Protein AF-A0A1V5MU77-F1 (afdb_monomer_lite)

Radius of gyration: 19.94 Å; chains: 1; bounding box: 58×26×52 Å

Secondary structure (DSSP, 8-state):
-----EEE---TTT-GGG-PPPS-EEE--HHHHTTT-GGGEEEEEEEE-SSTT--EEEEEEEE-HHHHHHHHHHHHHHHHHHHHHHHHHHHT-

Sequence (93 aa):
MLLEPKEYEMRRDEFPSMNLAEGKQFGLIAQDLEKVFPELVHKVLHPDNMEKGKETMIEFKGIDYISLIPVLIEAIQEQQKEIDALKAQLNSK

pLDDT: mean 91.22, std 9.74, range [54.06, 98.5]

Structure (mmCIF, N/CA/C/O backbone):
data_AF-A0A1V5MU77-F1
#
_entry.id   AF-A0A1V5MU77-F1
#
loop_
_atom_site.group_PDB
_atom_site.id
_atom_site.type_symbol
_atom_site.label_atom_id
_atom_site.label_alt_id
_atom_site.label_comp_id
_atom_site.label_asym_id
_atom_site.label_entity_id
_atom_site.label_seq_id
_atom_site.pdbx_PDB_ins_code
_atom_site.Cartn_x
_atom_site.Cartn_y
_atom_site.Cartn_z
_atom_site.occupancy
_atom_site.B_iso_or_equiv
_atom_site.auth_seq_id
_atom_site.auth_comp_id
_atom_site.auth_asym_id
_atom_site.auth_atom_id
_atom_site.pdbx_PDB_model_num
ATOM 1 N N . MET A 1 1 ? -13.840 7.261 -1.303 1.00 59.75 1 MET A N 1
ATOM 2 C CA . MET A 1 1 ? -12.592 7.155 -0.516 1.00 59.75 1 MET A CA 1
ATOM 3 C C . MET A 1 1 ? -11.439 7.414 -1.469 1.00 59.75 1 MET A C 1
ATOM 5 O O . MET A 1 1 ? -11.574 7.034 -2.621 1.00 59.75 1 MET A O 1
ATOM 9 N N . LEU A 1 2 ? -10.376 8.113 -1.053 1.00 76.25 2 LEU A N 1
ATOM 10 C CA . LEU A 1 2 ? -9.288 8.468 -1.982 1.00 76.25 2 LEU A CA 1
ATOM 11 C C . LEU A 1 2 ? -8.391 7.267 -2.329 1.00 76.25 2 LEU A C 1
ATOM 13 O O . LEU A 1 2 ? -7.800 7.236 -3.401 1.00 76.25 2 LEU A O 1
ATOM 17 N N . LEU A 1 3 ? -8.308 6.284 -1.429 1.00 89.44 3 LEU A N 1
ATOM 18 C CA . LEU A 1 3 ? -7.524 5.067 -1.606 1.00 89.44 3 LEU A CA 1
ATOM 19 C C . LEU A 1 3 ? -8.465 3.883 -1.788 1.00 89.44 3 LEU A C 1
ATOM 21 O O . LEU A 1 3 ? -9.352 3.655 -0.966 1.00 89.44 3 LEU A O 1
ATOM 25 N N . GLU A 1 4 ? -8.256 3.135 -2.864 1.00 92.12 4 GLU A N 1
ATOM 26 C CA . GLU A 1 4 ? -9.038 1.951 -3.199 1.00 92.12 4 GLU A CA 1
ATOM 27 C C . GLU A 1 4 ? -8.086 0.813 -3.572 1.00 92.12 4 GLU A C 1
ATOM 29 O O . GLU A 1 4 ? -7.245 1.013 -4.456 1.00 92.12 4 GLU A O 1
ATOM 34 N N . PRO A 1 5 ? -8.216 -0.376 -2.957 1.00 94.06 5 PRO A N 1
ATOM 35 C CA . PRO A 1 5 ? -7.512 -1.563 -3.417 1.00 94.06 5 PRO A CA 1
ATOM 36 C C . PRO A 1 5 ? -7.819 -1.829 -4.891 1.00 94.06 5 PRO A C 1
ATOM 38 O O . PRO A 1 5 ? -8.975 -1.774 -5.319 1.00 94.06 5 PRO A O 1
ATOM 41 N N . LYS A 1 6 ? -6.780 -2.119 -5.668 1.00 95.00 6 LYS A N 1
ATOM 42 C CA . LYS A 1 6 ? -6.877 -2.477 -7.081 1.00 95.00 6 LYS A CA 1
ATOM 43 C C . LYS A 1 6 ? -6.281 -3.855 -7.303 1.00 95.00 6 LYS A C 1
ATOM 45 O O . LYS A 1 6 ? -5.236 -4.187 -6.746 1.00 95.00 6 LYS A O 1
ATOM 50 N N . GLU A 1 7 ? -6.956 -4.624 -8.144 1.00 96.88 7 GLU A N 1
ATOM 51 C CA . GLU A 1 7 ? -6.398 -5.807 -8.787 1.00 96.88 7 GLU A CA 1
ATOM 52 C C . GLU A 1 7 ? -5.703 -5.362 -10.077 1.00 96.88 7 GLU A C 1
ATOM 54 O O . GLU A 1 7 ? -6.258 -4.553 -10.827 1.00 96.88 7 GLU A O 1
ATOM 59 N N . TYR A 1 8 ? -4.491 -5.846 -10.328 1.00 95.12 8 TYR A N 1
ATOM 60 C CA . TYR A 1 8 ? -3.734 -5.501 -11.529 1.00 95.12 8 TYR A CA 1
ATOM 61 C C . TYR A 1 8 ? -2.793 -6.632 -11.952 1.00 95.12 8 TYR A C 1
ATOM 63 O O . TYR A 1 8 ? -2.451 -7.514 -11.165 1.00 95.12 8 TYR A O 1
ATOM 71 N N . GLU A 1 9 ? -2.349 -6.575 -13.204 1.00 96.81 9 GLU A N 1
ATOM 72 C CA . GLU A 1 9 ? -1.288 -7.423 -13.743 1.00 96.81 9 GLU A CA 1
ATOM 73 C C . GLU A 1 9 ? -0.148 -6.539 -14.250 1.00 96.81 9 GLU A C 1
ATOM 75 O O . GLU A 1 9 ? -0.362 -5.426 -14.744 1.00 96.81 9 GLU A O 1
ATOM 80 N N . MET A 1 10 ? 1.083 -7.016 -14.092 1.00 95.06 10 MET A N 1
ATOM 81 C CA . MET A 1 10 ? 2.263 -6.281 -14.536 1.00 95.06 10 MET A CA 1
ATOM 82 C C . MET A 1 10 ? 2.418 -6.377 -16.056 1.00 95.06 10 MET A C 1
ATOM 84 O O . MET A 1 10 ? 2.253 -7.444 -16.644 1.00 95.06 10 MET A O 1
ATOM 88 N N . ARG A 1 11 ? 2.818 -5.274 -16.697 1.00 93.69 11 ARG A N 1
ATOM 89 C CA . ARG A 1 11 ? 3.078 -5.209 -18.148 1.00 93.69 11 ARG A CA 1
ATOM 90 C C . ARG A 1 11 ? 4.439 -5.815 -18.494 1.00 93.69 11 ARG A C 1
ATOM 92 O O . ARG A 1 11 ? 5.376 -5.112 -18.858 1.00 93.69 11 ARG A O 1
ATOM 99 N N . ARG A 1 12 ? 4.558 -7.130 -18.325 1.00 92.56 12 ARG A N 1
ATOM 100 C CA . ARG A 1 12 ? 5.813 -7.877 -18.513 1.00 92.56 12 ARG A CA 1
ATOM 101 C C . ARG A 1 12 ? 6.314 -7.827 -19.956 1.00 92.56 12 ARG A C 1
ATOM 103 O O . ARG A 1 12 ? 7.518 -7.745 -20.160 1.00 92.56 12 ARG A O 1
ATOM 110 N N . ASP A 1 13 ? 5.396 -7.807 -20.919 1.00 91.19 13 ASP A N 1
ATOM 111 C CA . ASP A 1 13 ? 5.724 -7.725 -22.347 1.00 91.19 13 ASP A CA 1
ATOM 112 C C . ASP A 1 13 ? 6.357 -6.376 -22.722 1.00 91.19 13 ASP A C 1
ATOM 114 O O . ASP A 1 13 ? 7.218 -6.314 -23.596 1.00 91.19 13 ASP A O 1
ATOM 118 N N . GLU A 1 14 ? 5.958 -5.296 -22.039 1.00 89.38 14 GLU A N 1
ATOM 119 C CA . GLU A 1 14 ? 6.512 -3.951 -22.245 1.00 89.38 14 GLU A CA 1
ATOM 120 C C . GLU A 1 14 ? 7.848 -3.756 -21.509 1.00 89.38 14 GLU A C 1
ATOM 122 O O . GLU A 1 14 ? 8.700 -3.005 -21.978 1.00 89.38 14 GLU A O 1
ATOM 127 N N . PHE A 1 15 ? 8.047 -4.441 -20.375 1.00 89.25 15 PHE A N 1
ATOM 128 C CA . PHE A 1 15 ? 9.212 -4.268 -19.497 1.00 89.25 15 PHE A CA 1
ATOM 129 C C . PHE A 1 15 ? 9.886 -5.604 -19.121 1.00 89.25 15 PHE A C 1
ATOM 131 O O . PHE A 1 15 ? 9.958 -5.961 -17.938 1.00 89.25 15 PHE A O 1
ATOM 138 N N . PRO A 1 16 ? 10.415 -6.363 -20.099 1.00 87.50 16 PRO A N 1
ATOM 139 C CA . PRO A 1 16 ? 10.981 -7.692 -19.859 1.00 87.50 16 PRO A CA 1
ATOM 140 C C . PRO A 1 16 ? 12.265 -7.664 -19.009 1.00 87.50 16 PRO A C 1
ATOM 142 O O . PRO A 1 16 ? 12.589 -8.652 -18.352 1.00 87.50 16 PRO A O 1
ATOM 145 N N . SER A 1 17 ? 12.985 -6.537 -18.981 1.00 86.56 17 SER A N 1
ATOM 146 C CA . SER A 1 17 ? 14.223 -6.332 -18.211 1.00 86.56 17 SER A CA 1
ATOM 147 C C . SER A 1 17 ? 13.992 -6.192 -16.700 1.00 86.56 17 SER A C 1
ATOM 149 O O . SER A 1 17 ? 14.909 -6.429 -15.917 1.00 86.56 17 SER A O 1
ATOM 151 N N . MET A 1 18 ? 12.765 -5.865 -16.278 1.00 86.75 18 MET A N 1
ATOM 152 C CA . MET A 1 18 ? 12.442 -5.513 -14.890 1.00 86.75 18 MET A CA 1
ATOM 153 C C . MET A 1 18 ? 12.126 -6.712 -13.981 1.00 86.75 18 MET A C 1
ATOM 155 O O . MET A 1 18 ? 11.888 -6.519 -12.789 1.00 86.75 18 MET A O 1
ATOM 159 N N . ASN A 1 19 ? 12.090 -7.939 -14.518 1.00 88.62 19 ASN A N 1
ATOM 160 C CA . ASN A 1 19 ? 11.739 -9.163 -13.779 1.00 88.62 19 ASN A CA 1
ATOM 161 C C . ASN A 1 19 ? 10.452 -9.015 -12.933 1.00 88.62 19 ASN A C 1
ATOM 163 O O . ASN A 1 19 ? 10.400 -9.391 -11.761 1.00 88.62 19 ASN A O 1
ATOM 167 N N . LEU A 1 20 ? 9.420 -8.404 -13.524 1.00 92.31 20 LEU A N 1
ATOM 168 C CA . LEU A 1 20 ? 8.162 -8.116 -12.837 1.00 92.31 20 LEU A CA 1
ATOM 169 C C . LEU A 1 20 ? 7.408 -9.405 -12.479 1.00 92.31 20 LEU A C 1
ATOM 171 O O . LEU A 1 20 ? 7.451 -10.394 -13.220 1.00 92.31 20 LEU A O 1
ATOM 175 N N . ALA A 1 21 ? 6.683 -9.350 -11.358 1.00 92.94 21 ALA A N 1
ATOM 176 C CA . ALA A 1 21 ? 5.872 -10.451 -10.851 1.00 92.94 21 ALA A CA 1
ATOM 177 C C . ALA A 1 21 ? 4.830 -10.932 -11.875 1.00 92.94 21 ALA A C 1
ATOM 179 O O . ALA A 1 21 ? 4.277 -10.145 -12.646 1.00 92.94 21 ALA A O 1
ATOM 180 N N . GLU A 1 22 ? 4.5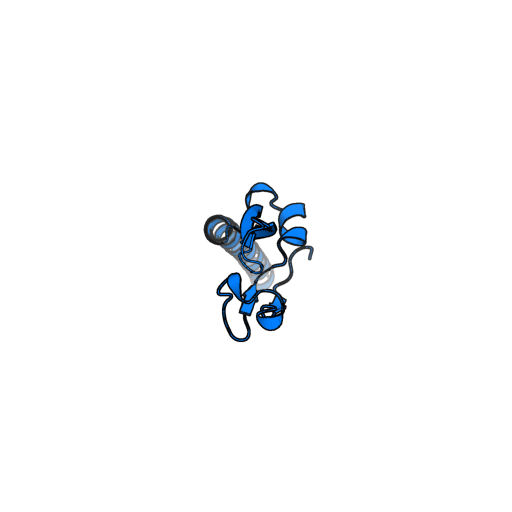65 -12.237 -11.861 1.00 93.69 22 GLU A N 1
ATOM 181 C CA . GLU A 1 22 ? 3.577 -12.884 -12.722 1.00 93.69 22 GLU A CA 1
ATOM 182 C C . GLU A 1 22 ? 2.205 -12.982 -12.050 1.00 93.69 22 GLU A C 1
ATOM 184 O O . GLU A 1 22 ? 2.096 -13.110 -10.829 1.00 93.69 22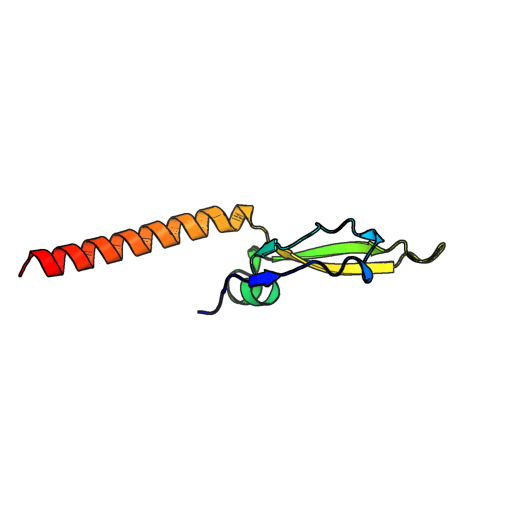 GLU A O 1
ATOM 189 N N . GLY A 1 23 ? 1.157 -12.970 -12.874 1.00 95.56 23 GLY A N 1
ATOM 190 C CA . GLY A 1 23 ? -0.220 -13.160 -12.441 1.00 95.56 23 GLY A CA 1
ATOM 191 C C . GLY A 1 23 ? -0.821 -11.944 -11.742 1.00 95.56 23 GLY A C 1
ATOM 192 O O . GLY A 1 23 ? -0.221 -10.870 -11.649 1.00 95.56 23 GLY A O 1
ATOM 193 N N . LYS A 1 24 ? -2.044 -12.139 -11.252 1.00 96.75 24 LYS A N 1
ATOM 194 C CA . LYS A 1 24 ? -2.846 -11.102 -10.605 1.00 96.75 24 LYS A CA 1
ATOM 195 C C . LYS A 1 24 ? -2.259 -10.701 -9.261 1.00 96.75 24 LYS A C 1
ATOM 197 O O . LYS A 1 24 ? -1.985 -11.549 -8.414 1.00 96.75 24 LYS A O 1
ATOM 202 N N . GLN A 1 25 ? -2.120 -9.399 -9.069 1.00 95.56 25 GLN A N 1
ATOM 203 C CA . GLN A 1 25 ? -1.631 -8.774 -7.850 1.00 95.56 25 GLN A CA 1
ATOM 204 C C . GLN A 1 25 ? -2.715 -7.864 -7.270 1.00 95.56 25 GLN A C 1
ATOM 206 O O . GLN A 1 25 ? -3.567 -7.349 -7.994 1.00 95.56 25 GLN A O 1
ATOM 211 N N . PHE A 1 26 ? -2.647 -7.632 -5.961 1.00 95.69 26 PHE A N 1
ATOM 212 C CA . PHE A 1 26 ? -3.484 -6.661 -5.265 1.00 95.69 26 PHE A CA 1
ATOM 213 C C . PHE A 1 26 ? -2.604 -5.581 -4.654 1.00 95.69 26 PHE A C 1
ATOM 215 O O . PHE A 1 26 ? -1.537 -5.867 -4.111 1.00 95.69 26 PHE A O 1
ATOM 222 N N . GLY A 1 27 ? -3.044 -4.332 -4.728 1.00 94.88 27 GLY A N 1
ATOM 223 C CA . GLY A 1 27 ? -2.308 -3.221 -4.142 1.00 94.88 27 GLY A CA 1
ATOM 224 C C . GLY A 1 27 ? -3.031 -1.897 -4.302 1.00 94.88 27 GLY A C 1
ATOM 225 O O . GLY A 1 27 ? -4.246 -1.850 -4.481 1.00 94.88 27 GLY A O 1
ATOM 226 N N . LEU A 1 28 ? -2.264 -0.818 -4.228 1.00 95.81 28 LEU A N 1
ATOM 227 C CA . LEU A 1 28 ? -2.732 0.552 -4.398 1.00 95.81 28 LEU A CA 1
ATOM 228 C C . LEU A 1 28 ? -2.016 1.222 -5.572 1.00 95.81 28 LEU A C 1
ATOM 230 O O . LEU A 1 28 ? -0.936 0.804 -5.991 1.00 95.81 28 LEU A O 1
ATOM 234 N N . ILE A 1 29 ? -2.614 2.302 -6.074 1.00 95.88 29 ILE A N 1
ATOM 235 C CA . ILE A 1 29 ? -1.993 3.169 -7.074 1.00 95.88 29 ILE A CA 1
ATOM 236 C C . ILE A 1 29 ? -1.114 4.195 -6.359 1.00 95.88 29 ILE A C 1
ATOM 238 O O . ILE A 1 29 ? -1.603 4.990 -5.556 1.00 95.88 29 ILE A O 1
ATOM 242 N N . ALA A 1 30 ? 0.184 4.201 -6.668 1.00 96.69 30 ALA A N 1
ATOM 243 C CA . ALA A 1 30 ? 1.160 5.055 -5.987 1.00 96.69 30 ALA A CA 1
ATOM 244 C C . ALA A 1 30 ? 0.817 6.551 -6.099 1.00 96.69 30 ALA A C 1
ATOM 246 O O . ALA A 1 30 ? 0.975 7.294 -5.142 1.00 96.69 30 ALA A O 1
ATOM 247 N N . GLN A 1 31 ? 0.290 6.995 -7.241 1.00 95.94 31 GLN A N 1
ATOM 248 C CA . GLN A 1 31 ? -0.117 8.384 -7.473 1.00 95.94 31 GLN A CA 1
ATOM 249 C C . GLN A 1 31 ? -1.330 8.804 -6.635 1.00 95.94 31 GLN A C 1
ATOM 251 O O . GLN A 1 31 ? -1.486 9.989 -6.351 1.00 95.94 31 GLN A O 1
ATOM 256 N N . ASP A 1 32 ? -2.200 7.864 -6.263 1.00 95.94 32 ASP A N 1
ATOM 257 C CA . ASP A 1 32 ? -3.325 8.150 -5.373 1.00 95.94 32 ASP A CA 1
ATOM 258 C C . ASP A 1 32 ? -2.879 8.129 -3.914 1.00 95.94 32 ASP A C 1
ATOM 260 O O . ASP A 1 32 ? -3.275 9.009 -3.151 1.00 95.94 32 ASP A O 1
ATOM 264 N N . LEU A 1 33 ? -1.986 7.199 -3.551 1.00 95.38 33 LEU A N 1
ATOM 265 C CA . LEU A 1 33 ? -1.374 7.167 -2.224 1.00 95.38 33 LEU A CA 1
ATOM 266 C C . LEU A 1 33 ? -0.570 8.433 -1.932 1.00 95.38 33 LEU A C 1
ATOM 268 O O . LEU A 1 33 ? -0.711 8.996 -0.855 1.00 95.38 33 LEU A O 1
ATOM 272 N N . GLU A 1 34 ? 0.192 8.935 -2.903 1.00 96.25 34 GLU A N 1
ATOM 273 C CA . GLU A 1 34 ? 1.020 10.137 -2.753 1.00 96.25 34 GLU A CA 1
ATOM 274 C C . GLU A 1 34 ? 0.200 11.391 -2.405 1.00 96.25 34 GLU A C 1
ATOM 276 O O . GLU A 1 34 ? 0.705 12.299 -1.752 1.00 96.25 34 GLU A O 1
ATOM 281 N N . LYS A 1 35 ? -1.081 11.447 -2.795 1.00 95.56 35 LYS A N 1
ATOM 282 C CA . LYS A 1 35 ? -1.975 12.565 -2.444 1.00 95.56 35 LYS A CA 1
ATOM 283 C C . LYS A 1 35 ? -2.356 12.579 -0.961 1.00 95.56 35 LYS A C 1
ATOM 285 O O . LYS A 1 35 ? -2.812 13.612 -0.480 1.00 95.56 35 LYS A O 1
ATOM 290 N N . VAL A 1 36 ? -2.228 11.443 -0.269 1.00 94.56 36 VAL A N 1
ATOM 291 C CA . VAL A 1 36 ? -2.597 11.275 1.149 1.00 94.56 36 VAL A CA 1
ATOM 292 C C . VAL A 1 36 ? -1.359 11.124 2.027 1.00 94.56 36 VAL A C 1
ATOM 294 O O . VAL A 1 36 ? -1.251 11.805 3.038 1.00 94.56 36 VAL A O 1
ATOM 297 N N . PHE A 1 37 ? -0.439 10.255 1.612 1.00 95.00 37 PHE A N 1
ATOM 298 C CA . PHE A 1 37 ? 0.787 9.881 2.311 1.00 95.00 37 PHE A CA 1
ATOM 299 C C . PHE A 1 37 ? 1.981 9.984 1.344 1.00 95.00 37 PHE A C 1
ATOM 301 O O . PHE A 1 37 ? 2.502 8.958 0.887 1.00 95.00 37 PHE A O 1
ATOM 308 N N . PRO A 1 38 ? 2.391 11.205 0.949 1.00 96.06 38 PRO A N 1
ATOM 309 C CA . PRO A 1 38 ? 3.508 11.410 0.023 1.00 96.06 38 PRO A CA 1
ATOM 310 C C . PRO A 1 38 ? 4.811 10.761 0.504 1.00 96.06 38 PRO A C 1
ATOM 312 O O . PRO A 1 38 ? 5.602 10.297 -0.310 1.00 96.06 38 PRO A O 1
ATOM 315 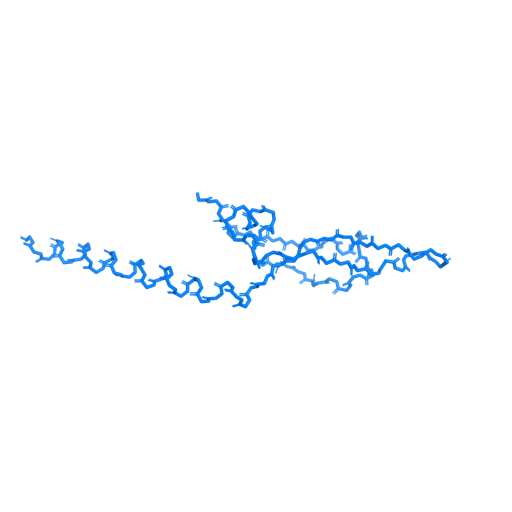N N . GLU A 1 39 ? 5.021 10.673 1.815 1.00 96.69 39 GLU A N 1
ATOM 316 C CA . GLU A 1 39 ? 6.174 10.037 2.452 1.00 96.69 39 GLU A CA 1
ATOM 317 C C . GLU A 1 39 ? 6.235 8.515 2.261 1.00 96.69 39 GLU A C 1
ATOM 319 O O . GLU A 1 39 ? 7.311 7.931 2.367 1.00 96.69 39 GLU A O 1
ATOM 324 N N . LEU A 1 40 ? 5.106 7.872 1.939 1.00 96.81 40 LEU A N 1
ATOM 325 C CA . LEU A 1 40 ? 5.032 6.434 1.661 1.00 96.81 40 LEU A CA 1
ATOM 326 C C . LEU A 1 40 ? 5.260 6.107 0.182 1.00 96.81 40 LEU A C 1
ATOM 328 O O . LEU A 1 40 ? 5.173 4.942 -0.215 1.00 96.81 40 LEU A O 1
ATOM 332 N N . VAL A 1 41 ? 5.540 7.112 -0.650 1.00 97.62 41 VAL A N 1
ATOM 333 C CA . VAL A 1 41 ? 5.757 6.950 -2.087 1.00 97.62 41 VAL A CA 1
ATOM 334 C C . VAL A 1 41 ? 7.148 7.439 -2.454 1.00 97.62 41 VAL A C 1
ATOM 336 O O . VAL A 1 41 ? 7.544 8.559 -2.148 1.00 97.62 41 VAL A O 1
ATOM 339 N N . HIS A 1 42 ? 7.904 6.595 -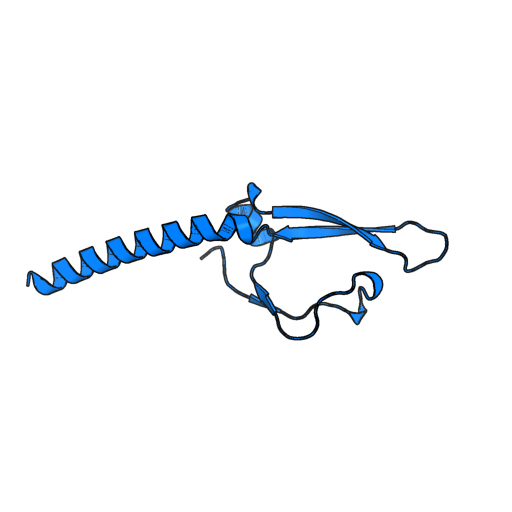3.149 1.00 97.00 42 HIS A N 1
ATOM 340 C CA . HIS A 1 42 ? 9.268 6.907 -3.554 1.00 97.00 42 HIS A CA 1
ATOM 341 C C . HIS A 1 42 ? 9.447 6.741 -5.058 1.00 97.00 42 HIS A C 1
ATOM 343 O O . HIS A 1 42 ? 8.834 5.890 -5.704 1.00 97.00 42 HIS A O 1
ATOM 349 N N . LYS A 1 43 ? 10.315 7.572 -5.628 1.00 96.94 43 LYS A N 1
ATOM 350 C CA . LYS A 1 43 ? 10.742 7.436 -7.018 1.00 96.94 43 LYS A CA 1
ATOM 351 C C . LYS A 1 43 ? 11.785 6.331 -7.117 1.00 96.94 43 LYS A C 1
ATOM 353 O O . LYS A 1 43 ? 12.751 6.325 -6.357 1.00 96.94 43 LYS A O 1
ATOM 358 N N . VAL A 1 44 ? 11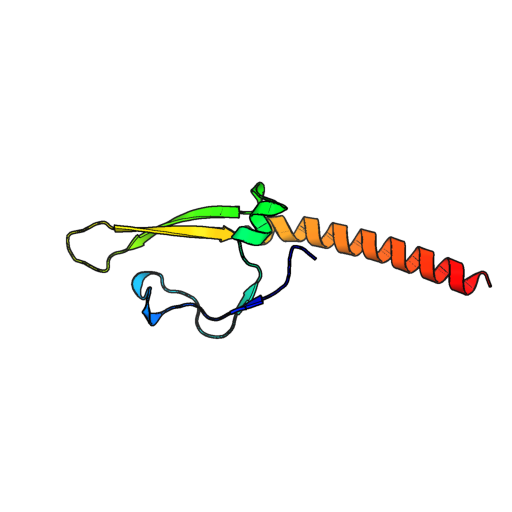.600 5.430 -8.069 1.00 93.62 44 VAL A N 1
ATOM 359 C CA . VAL A 1 44 ? 12.527 4.345 -8.385 1.00 93.62 44 VAL A CA 1
ATOM 360 C C . VAL A 1 44 ? 13.067 4.575 -9.787 1.00 93.62 44 VAL A C 1
ATOM 362 O O . VAL A 1 44 ? 12.305 4.858 -10.710 1.00 93.62 44 VAL A O 1
ATOM 365 N N . LEU A 1 45 ? 14.383 4.446 -9.934 1.00 91.44 45 LEU A N 1
ATOM 366 C CA . LEU A 1 45 ? 15.070 4.445 -11.219 1.00 91.44 45 LEU A CA 1
ATOM 367 C C . LEU A 1 45 ? 15.618 3.042 -11.455 1.00 91.44 45 LEU A C 1
ATOM 369 O O . LEU A 1 45 ? 16.415 2.551 -10.653 1.00 91.44 45 LEU A O 1
ATOM 373 N N . HIS A 1 46 ? 15.184 2.397 -12.532 1.00 88.12 46 HIS A N 1
ATOM 374 C CA . HIS A 1 46 ? 15.643 1.064 -12.900 1.00 88.12 46 HIS A CA 1
ATOM 375 C C . HIS A 1 46 ? 16.401 1.103 -14.231 1.00 88.12 46 HIS A C 1
ATOM 377 O O . HIS A 1 46 ? 15.891 1.701 -15.180 1.00 88.12 46 HIS A O 1
ATOM 383 N N . PRO A 1 47 ? 17.589 0.480 -14.325 1.00 87.12 47 PRO A N 1
ATOM 384 C CA . PRO A 1 47 ? 18.316 0.376 -15.583 1.00 87.12 47 PRO A CA 1
ATOM 385 C C . PRO A 1 47 ? 17.514 -0.416 -16.606 1.00 87.12 47 PRO A C 1
ATOM 387 O O . PRO A 1 47 ? 17.089 -1.538 -16.339 1.00 87.12 47 PRO A O 1
ATOM 390 N N . ASP A 1 48 ? 17.349 0.150 -17.791 1.00 82.88 48 ASP A N 1
ATOM 391 C CA . ASP A 1 48 ? 16.699 -0.512 -18.906 1.00 82.88 48 ASP A CA 1
ATOM 392 C C . ASP A 1 48 ? 17.729 -0.910 -19.955 1.00 82.88 48 ASP A C 1
ATOM 394 O O . ASP A 1 48 ? 18.182 -0.099 -20.761 1.00 82.88 48 ASP A O 1
ATOM 398 N N . ASN A 1 49 ? 18.116 -2.183 -19.918 1.00 74.00 49 ASN A N 1
ATOM 399 C CA . ASN A 1 49 ? 19.182 -2.745 -20.747 1.00 74.00 49 ASN A CA 1
ATOM 400 C C . ASN A 1 49 ? 18.655 -3.332 -22.070 1.00 74.00 49 ASN A C 1
ATOM 402 O O . ASN A 1 49 ? 19.191 -4.324 -22.568 1.00 74.00 49 ASN A O 1
ATOM 406 N N . MET A 1 50 ? 17.588 -2.751 -22.626 1.00 68.69 50 MET A N 1
ATOM 407 C CA . MET A 1 50 ? 16.938 -3.235 -23.853 1.00 68.69 50 MET A CA 1
ATOM 408 C C . MET A 1 50 ? 17.820 -3.060 -25.105 1.00 68.69 50 MET A C 1
ATOM 410 O O . MET A 1 50 ? 17.757 -3.891 -26.010 1.00 68.69 50 MET A O 1
ATOM 414 N N . GLU A 1 51 ? 18.698 -2.047 -25.156 1.00 66.75 51 GLU A N 1
ATOM 415 C CA . GLU A 1 51 ? 19.642 -1.830 -26.267 1.00 66.75 51 GLU A CA 1
ATOM 416 C C . GLU A 1 51 ? 21.111 -1.844 -25.803 1.00 66.75 51 GLU A C 1
ATOM 418 O O . GLU A 1 51 ? 21.528 -1.064 -24.945 1.00 66.75 51 GLU A O 1
ATOM 423 N N . LYS A 1 52 ? 21.950 -2.687 -26.428 1.00 63.19 52 LYS A N 1
ATOM 424 C CA . LYS A 1 52 ? 23.403 -2.702 -26.177 1.00 63.19 52 LYS A CA 1
ATOM 425 C C . LYS A 1 52 ? 24.024 -1.355 -26.564 1.00 63.19 52 LYS A C 1
ATOM 427 O O . LYS A 1 52 ? 24.125 -1.041 -27.747 1.00 63.19 52 LYS A O 1
ATOM 432 N N . GLY A 1 53 ? 24.498 -0.607 -25.567 1.00 65.06 53 GLY A N 1
ATOM 433 C CA . GLY A 1 53 ? 25.232 0.651 -25.751 1.00 65.06 53 GLY A CA 1
ATOM 434 C C . GLY A 1 53 ? 24.448 1.924 -25.417 1.00 65.06 53 GLY A C 1
ATOM 435 O O . GLY A 1 53 ? 25.029 3.004 -25.504 1.00 65.06 53 GLY A O 1
ATOM 436 N N . LYS A 1 54 ? 23.176 1.822 -25.006 1.00 64.94 54 LYS A N 1
ATOM 437 C CA . LYS A 1 54 ? 22.436 2.927 -24.379 1.00 64.94 54 LYS A CA 1
ATOM 438 C C . LYS A 1 54 ? 22.043 2.541 -22.960 1.00 64.94 54 LYS A C 1
ATOM 440 O O . LYS A 1 54 ? 21.307 1.585 -22.760 1.00 64.94 54 LYS A O 1
ATOM 445 N N . GLU A 1 55 ? 22.513 3.312 -21.988 1.00 69.38 55 GLU A N 1
ATOM 446 C CA . GLU A 1 55 ? 22.011 3.243 -20.618 1.00 69.38 55 GLU A CA 1
ATOM 447 C C . GLU A 1 55 ? 20.744 4.098 -20.532 1.00 69.38 55 GLU A C 1
ATOM 449 O O . GLU A 1 55 ? 20.799 5.315 -20.353 1.00 69.38 55 GLU A O 1
ATOM 454 N N . THR A 1 56 ? 19.589 3.472 -20.741 1.00 81.25 56 THR A N 1
ATOM 455 C CA . THR A 1 56 ? 18.288 4.093 -20.471 1.00 81.25 56 THR A CA 1
ATOM 456 C C . THR A 1 56 ? 17.831 3.756 -19.058 1.00 81.25 56 THR A C 1
ATOM 458 O O . THR A 1 56 ? 18.159 2.697 -18.534 1.00 81.25 56 THR A O 1
ATOM 461 N N . MET A 1 57 ? 17.091 4.663 -18.419 1.00 86.88 57 MET A N 1
ATOM 462 C CA . MET A 1 57 ? 16.536 4.461 -17.079 1.00 86.88 57 MET A CA 1
ATOM 463 C C . MET A 1 57 ? 15.014 4.555 -17.151 1.00 86.88 57 MET A C 1
ATOM 465 O O . MET A 1 57 ? 14.481 5.514 -17.710 1.00 86.88 57 MET A O 1
ATOM 469 N N . ILE A 1 58 ? 14.320 3.589 -16.557 1.00 89.50 58 ILE A N 1
ATOM 470 C CA . ILE A 1 58 ? 12.874 3.639 -16.343 1.00 89.50 58 ILE A CA 1
ATOM 471 C C . ILE A 1 58 ? 12.627 4.280 -14.977 1.00 89.50 58 ILE A C 1
ATOM 473 O O . ILE A 1 58 ? 13.051 3.746 -13.950 1.00 89.50 58 ILE A O 1
ATOM 477 N N . GLU A 1 59 ? 11.934 5.421 -14.963 1.00 92.94 59 GLU A N 1
ATOM 478 C CA . GLU A 1 59 ? 11.433 6.050 -13.737 1.00 92.94 59 GLU A CA 1
ATOM 479 C C . GLU A 1 59 ? 10.003 5.577 -13.449 1.00 92.94 59 GLU A C 1
ATOM 481 O O . GLU A 1 59 ? 9.126 5.638 -14.312 1.00 92.94 59 GLU A O 1
ATOM 486 N N . PHE A 1 60 ? 9.748 5.141 -12.218 1.00 93.94 60 PHE A N 1
ATOM 487 C CA . PHE A 1 60 ? 8.406 4.817 -11.733 1.00 93.94 60 PHE A CA 1
ATOM 488 C C . PHE A 1 60 ? 8.259 5.141 -10.244 1.00 93.94 60 PHE A C 1
ATOM 490 O O . PHE A 1 60 ? 9.224 5.485 -9.564 1.00 93.94 60 PHE A O 1
ATOM 497 N N . LYS A 1 61 ? 7.028 5.063 -9.730 1.00 96.94 61 LYS A N 1
ATOM 498 C CA . LYS A 1 61 ? 6.726 5.274 -8.309 1.00 96.94 61 LYS A CA 1
ATOM 499 C C . LYS A 1 61 ? 6.509 3.937 -7.609 1.00 96.94 61 LYS A C 1
ATOM 501 O O . LYS A 1 61 ? 5.693 3.137 -8.062 1.00 96.94 61 LYS A O 1
ATOM 506 N N . GLY A 1 62 ? 7.230 3.724 -6.516 1.00 95.75 62 GLY A N 1
ATOM 507 C CA . GLY A 1 62 ? 7.065 2.608 -5.592 1.00 95.75 62 GLY A CA 1
ATOM 508 C C . GLY A 1 62 ? 6.330 3.037 -4.324 1.00 95.75 62 GLY A C 1
ATOM 509 O O . GLY A 1 62 ? 6.327 4.214 -3.966 1.00 95.75 62 GLY A O 1
ATOM 510 N N . ILE A 1 63 ? 5.710 2.070 -3.649 1.00 96.94 63 ILE A N 1
ATOM 511 C CA . ILE A 1 63 ? 5.010 2.261 -2.372 1.00 96.94 63 ILE A CA 1
ATOM 512 C C . ILE A 1 63 ? 5.803 1.562 -1.265 1.00 96.94 63 ILE A C 1
ATOM 514 O O . ILE A 1 63 ? 6.191 0.403 -1.428 1.00 96.94 63 ILE A O 1
ATOM 518 N N . ASP A 1 64 ? 6.002 2.234 -0.133 1.00 97.12 64 ASP A N 1
ATOM 519 C CA . ASP A 1 64 ? 6.474 1.612 1.105 1.00 97.12 64 ASP A CA 1
ATOM 520 C C . ASP A 1 64 ? 5.299 0.979 1.868 1.00 97.12 64 ASP A C 1
ATOM 522 O O . ASP A 1 64 ? 4.685 1.571 2.760 1.00 97.12 64 ASP A O 1
ATOM 526 N N . TYR A 1 65 ? 4.975 -0.261 1.498 1.00 95.44 65 TYR A N 1
ATOM 527 C CA . TYR A 1 65 ? 3.915 -1.021 2.161 1.00 95.44 65 TYR A CA 1
ATOM 528 C C . TYR A 1 65 ? 4.245 -1.374 3.613 1.00 95.44 65 TYR A C 1
ATOM 530 O O . TYR A 1 65 ? 3.319 -1.593 4.389 1.00 95.44 65 TYR A O 1
ATOM 538 N N . ILE A 1 66 ? 5.525 -1.430 3.998 1.00 97.25 66 ILE A N 1
ATOM 539 C CA . ILE A 1 66 ? 5.913 -1.768 5.372 1.00 97.25 66 ILE A CA 1
ATOM 540 C C . ILE A 1 66 ? 5.504 -0.629 6.302 1.00 97.25 66 ILE A C 1
ATOM 542 O O . ILE A 1 66 ? 4.857 -0.871 7.320 1.00 97.25 66 ILE A O 1
ATOM 546 N N . SER A 1 67 ? 5.808 0.609 5.915 1.00 96.62 67 SER A N 1
ATOM 547 C CA . SER A 1 67 ? 5.424 1.797 6.681 1.00 96.62 67 SER A CA 1
ATOM 548 C C . SER A 1 67 ? 3.917 2.084 6.634 1.00 96.62 67 SER A C 1
ATOM 550 O O . SER A 1 67 ? 3.393 2.731 7.537 1.00 96.62 67 SER A O 1
ATOM 552 N N . LEU A 1 68 ? 3.184 1.542 5.654 1.00 95.62 68 LEU A N 1
ATOM 553 C CA . LEU A 1 68 ? 1.719 1.621 5.617 1.00 95.62 68 LEU A CA 1
ATOM 554 C C . LEU A 1 68 ? 1.038 0.735 6.682 1.00 95.62 68 LEU A C 1
ATOM 556 O O . LEU A 1 68 ? -0.045 1.071 7.157 1.00 95.62 68 LEU A O 1
ATOM 560 N N . ILE A 1 69 ? 1.655 -0.380 7.091 1.00 96.31 69 ILE A N 1
ATOM 561 C CA . ILE A 1 69 ? 1.087 -1.315 8.084 1.00 96.31 69 ILE A CA 1
ATOM 562 C C . ILE A 1 69 ? 0.696 -0.629 9.407 1.00 96.31 69 ILE A C 1
ATOM 564 O O . ILE A 1 69 ? -0.450 -0.810 9.823 1.00 96.31 69 ILE A O 1
ATOM 568 N N . PRO A 1 70 ? 1.566 0.144 10.093 1.00 97.12 70 PRO A N 1
ATOM 569 C CA . PRO A 1 70 ? 1.188 0.799 11.347 1.00 97.12 70 PRO A CA 1
ATOM 570 C C . PRO A 1 70 ? 0.020 1.782 11.184 1.00 97.12 70 PRO A C 1
ATOM 572 O O . PRO A 1 70 ? -0.846 1.821 12.055 1.00 97.12 70 PRO A O 1
ATOM 575 N N . VAL A 1 71 ? -0.065 2.494 10.055 1.00 94.62 71 VAL A N 1
ATOM 576 C CA . VAL A 1 71 ? -1.195 3.392 9.743 1.00 94.62 71 VAL A CA 1
ATOM 577 C C . VAL A 1 71 ? -2.504 2.602 9.641 1.00 94.62 71 VAL A C 1
ATOM 579 O O . VAL A 1 71 ? -3.528 3.001 10.191 1.00 94.62 71 VAL A O 1
ATOM 582 N N . LEU A 1 72 ? -2.477 1.439 8.982 1.00 94.56 72 LEU A N 1
ATOM 583 C CA . LEU A 1 72 ? -3.648 0.563 8.885 1.00 94.56 72 LEU A CA 1
ATOM 584 C C . LEU A 1 72 ? -4.048 -0.030 10.243 1.00 94.56 72 LEU A C 1
ATOM 586 O O . LEU A 1 72 ? -5.238 -0.176 10.514 1.00 94.56 72 LEU A O 1
ATOM 590 N N . ILE A 1 73 ? -3.078 -0.358 11.104 1.00 97.94 73 ILE A N 1
ATOM 591 C CA . ILE A 1 73 ? -3.350 -0.832 12.469 1.00 97.94 73 ILE A CA 1
ATOM 592 C C . ILE A 1 73 ? -4.090 0.248 13.267 1.00 97.94 73 ILE A C 1
ATOM 594 O O . ILE A 1 73 ? -5.090 -0.066 13.912 1.00 97.94 73 ILE A O 1
ATOM 598 N N . GLU A 1 74 ? -3.637 1.501 13.208 1.00 97.38 74 GLU A N 1
ATOM 599 C CA . GLU A 1 74 ? -4.308 2.626 13.870 1.00 97.38 74 GLU A CA 1
ATOM 600 C C . GLU A 1 74 ? -5.727 2.831 13.326 1.00 97.38 74 GLU A C 1
ATOM 602 O O . GLU A 1 74 ? -6.678 2.871 14.107 1.00 97.38 74 GLU A O 1
ATOM 607 N N . ALA A 1 75 ? -5.901 2.820 12.001 1.00 95.75 75 ALA A N 1
ATOM 608 C CA . ALA A 1 75 ? -7.216 2.945 11.376 1.00 95.75 75 ALA A CA 1
ATOM 609 C C . ALA A 1 75 ? -8.198 1.846 11.832 1.00 95.75 75 ALA A C 1
ATOM 611 O O . ALA A 1 75 ? -9.367 2.124 12.098 1.00 95.75 75 ALA A O 1
ATOM 612 N N . ILE A 1 76 ? -7.736 0.596 11.973 1.00 97.88 76 ILE A N 1
ATOM 613 C CA . ILE A 1 76 ? -8.559 -0.509 12.495 1.00 97.88 76 ILE A CA 1
ATOM 614 C C . ILE A 1 76 ? -8.927 -0.271 13.966 1.00 97.88 76 ILE A C 1
ATOM 616 O O . ILE A 1 76 ? -10.060 -0.540 14.368 1.00 97.88 76 ILE A O 1
ATOM 620 N N . GLN A 1 77 ? -8.001 0.237 14.782 1.00 98.38 77 GLN A N 1
ATOM 621 C CA . GLN A 1 77 ? -8.278 0.550 16.187 1.00 98.38 77 GLN A CA 1
ATOM 622 C C . GLN A 1 77 ? -9.304 1.679 16.332 1.00 98.38 77 GLN A C 1
ATOM 624 O O . GLN A 1 77 ? -10.183 1.596 17.192 1.00 98.38 77 GLN A O 1
ATOM 629 N N . GLU A 1 78 ? -9.213 2.722 15.509 1.00 98.25 78 GLU A N 1
ATOM 630 C CA . GLU A 1 78 ? -10.197 3.807 15.472 1.00 98.25 78 GLU A CA 1
ATOM 631 C C . GLU A 1 78 ? -11.577 3.293 15.059 1.00 98.25 78 GLU A C 1
ATOM 633 O O . GLU A 1 78 ? -12.553 3.516 15.777 1.00 98.25 78 GLU A O 1
ATOM 638 N N . GLN A 1 79 ? -11.645 2.499 13.986 1.00 98.31 79 GLN A N 1
ATOM 639 C CA . GLN A 1 79 ? -12.890 1.859 13.555 1.00 98.31 79 GLN A CA 1
ATOM 640 C C . GLN A 1 79 ? -13.485 0.963 14.650 1.00 98.31 79 GLN A C 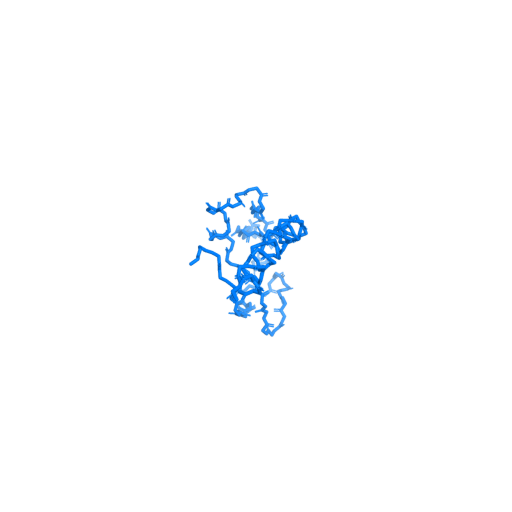1
ATOM 642 O O . GLN A 1 79 ? -14.698 0.968 14.863 1.00 98.31 79 GLN A O 1
ATOM 647 N N . GLN A 1 80 ? -12.657 0.221 15.393 1.00 98.44 80 GLN A N 1
ATOM 648 C CA . GLN A 1 80 ? -13.132 -0.620 16.493 1.00 98.44 80 GLN A CA 1
ATOM 649 C C . GLN A 1 80 ? -13.755 0.214 17.624 1.00 98.44 80 GLN A C 1
ATOM 651 O O . GLN A 1 80 ? -14.816 -0.152 18.133 1.00 98.44 80 GLN A O 1
ATOM 656 N N . LYS A 1 81 ? -13.157 1.363 17.976 1.00 98.50 81 LYS A N 1
ATOM 657 C CA . LYS A 1 81 ? -13.723 2.289 18.975 1.00 98.50 81 LYS A CA 1
ATOM 658 C C . LYS A 1 81 ? -15.088 2.826 18.540 1.00 98.50 81 LYS A C 1
ATOM 660 O O . LYS A 1 81 ? -16.004 2.885 19.361 1.00 98.50 81 LYS A O 1
ATOM 665 N N . GLU A 1 82 ? -15.243 3.191 17.268 1.00 98.31 82 GLU A N 1
ATOM 666 C CA . GLU A 1 82 ? -16.530 3.645 16.724 1.00 98.31 82 GLU A CA 1
ATOM 667 C C . GLU A 1 82 ? -17.592 2.541 16.777 1.00 98.31 82 GLU A C 1
ATOM 669 O O . GLU A 1 82 ? -18.717 2.779 17.220 1.00 98.31 82 GLU A O 1
ATOM 674 N N . ILE A 1 83 ? -17.229 1.315 16.391 1.00 98.25 83 ILE A N 1
ATOM 675 C CA . ILE A 1 83 ? -18.123 0.153 16.459 1.00 98.25 83 ILE A CA 1
ATOM 676 C C . ILE A 1 83 ? -18.586 -0.098 17.898 1.00 98.25 83 ILE A C 1
ATOM 678 O O . ILE A 1 83 ? -19.774 -0.342 18.128 1.00 98.25 83 ILE A O 1
ATOM 682 N N . ASP A 1 84 ? -17.679 -0.037 18.870 1.00 98.19 84 ASP A N 1
ATOM 683 C CA . ASP A 1 84 ? -18.014 -0.269 20.275 1.00 98.19 84 ASP A CA 1
ATOM 684 C C . ASP A 1 84 ? -18.921 0.836 20.831 1.00 98.19 84 ASP A C 1
ATOM 686 O O . ASP A 1 84 ? -19.895 0.541 21.532 1.00 98.19 84 ASP A O 1
ATOM 690 N N . ALA A 1 85 ? -18.682 2.092 20.443 1.00 97.94 85 ALA A N 1
ATOM 691 C CA . ALA A 1 85 ? -19.557 3.210 20.781 1.00 97.94 85 ALA A CA 1
ATOM 692 C C . ALA A 1 85 ? -20.971 3.031 20.197 1.00 97.94 85 ALA A C 1
ATOM 694 O O . ALA A 1 85 ? -21.964 3.217 20.907 1.00 97.94 85 ALA A O 1
ATOM 695 N N . LEU A 1 86 ? -21.081 2.612 18.932 1.00 97.81 86 LEU A N 1
ATOM 696 C CA . LEU A 1 86 ? -22.367 2.341 18.281 1.00 97.81 86 LEU A CA 1
ATOM 697 C C . LEU A 1 86 ? -23.113 1.175 18.949 1.00 97.81 86 LEU A C 1
ATOM 699 O O . LEU A 1 86 ? -24.315 1.272 19.201 1.00 97.81 86 LEU A O 1
ATOM 703 N N . LYS A 1 87 ? -22.413 0.089 19.303 1.00 97.50 87 LYS A N 1
ATOM 704 C CA . LYS A 1 87 ? -23.003 -1.047 20.034 1.00 97.50 87 LYS A CA 1
ATOM 705 C C . LYS A 1 87 ? -23.523 -0.639 21.411 1.00 97.50 87 LYS A C 1
ATOM 707 O O . LYS A 1 87 ? -24.606 -1.072 21.801 1.00 97.50 87 LYS A O 1
ATOM 712 N N . ALA A 1 88 ? -22.786 0.201 22.139 1.00 96.75 88 ALA A N 1
ATOM 713 C CA . ALA A 1 88 ? -23.219 0.698 23.443 1.00 96.75 88 ALA A CA 1
ATOM 714 C C . ALA A 1 88 ? -24.528 1.498 23.340 1.00 96.75 88 ALA A C 1
ATOM 716 O O . ALA A 1 88 ? -25.438 1.288 24.141 1.00 96.75 88 ALA A O 1
ATOM 717 N N . GLN A 1 89 ? -24.663 2.348 22.316 1.00 96.25 89 GLN A N 1
ATOM 718 C CA . GLN A 1 89 ? -25.900 3.095 22.071 1.00 96.25 89 GLN A CA 1
ATOM 719 C C . GLN A 1 89 ? -27.089 2.168 21.796 1.00 96.25 89 GLN A C 1
ATOM 721 O O . GLN A 1 89 ? -28.168 2.387 22.345 1.00 96.25 89 GLN A O 1
ATOM 726 N N . LEU A 1 90 ? -26.895 1.119 20.992 1.00 94.81 90 LEU A N 1
ATOM 727 C CA . LEU A 1 90 ? -27.948 0.145 20.690 1.00 94.81 90 LEU A CA 1
ATOM 728 C C . LEU A 1 90 ? -28.389 -0.656 21.923 1.00 94.81 90 LEU A C 1
ATOM 730 O O . LEU A 1 90 ? -29.579 -0.898 22.073 1.00 94.81 90 LEU A O 1
ATOM 734 N N . ASN A 1 91 ? -27.458 -1.023 22.808 1.00 89.69 91 ASN A N 1
ATOM 735 C CA . ASN A 1 91 ? -27.743 -1.812 24.016 1.00 89.69 91 ASN A CA 1
ATOM 736 C C . ASN A 1 91 ? -28.276 -0.981 25.197 1.00 89.69 91 ASN A C 1
ATOM 738 O O . ASN A 1 91 ? -28.735 -1.542 26.187 1.00 89.69 91 ASN A O 1
ATOM 742 N N . SER A 1 92 ? -28.167 0.348 25.124 1.00 77.62 92 SER A N 1
ATOM 743 C CA . SER A 1 92 ? -28.712 1.285 26.120 1.00 77.62 92 SER A CA 1
ATOM 744 C C . SER A 1 92 ? -30.182 1.671 25.885 1.00 77.62 92 SER A C 1
ATOM 746 O O . SER A 1 92 ? -30.725 2.474 26.646 1.00 77.62 92 SER A O 1
ATOM 748 N N . LYS A 1 93 ? -30.811 1.123 24.837 1.00 54.06 93 LYS A N 1
ATOM 749 C CA . LYS A 1 93 ? -32.243 1.247 24.529 1.00 54.06 93 LYS A CA 1
ATOM 750 C C . LYS A 1 93 ? -32.997 -0.007 24.945 1.00 54.06 93 LYS A C 1
ATOM 752 O O . LYS A 1 93 ? -34.165 0.159 25.357 1.00 54.06 93 LYS A O 1
#

Foldseek 3Di:
DLWDKDKDADPCVVQVPPPDDGDIDIDTDLVSCCVPCVVQKDWDWDFRPPDPPDGDIDIDIDGNVVVVVVVVVVVVVVVVVVVVVVVVVVVVD